Protein AF-A0A930RYH0-F1 (afdb_monomer_lite)

Secondary structure (DSSP, 8-state):
-GGGT----------HHHHHHHHHHHTSHHHHHHHHTTEEEPPPB-STTHHHHHHHHHTT-SSEEE--B--

Radius of gyration: 17.68 Å; chains: 1; bounding box: 52×32×32 Å

Structure (mmCIF, N/CA/C/O backbone):
data_AF-A0A930RYH0-F1
#
_entry.id   AF-A0A930RYH0-F1
#
loop_
_atom_site.group_PDB
_atom_site.id
_atom_site.type_symbol
_atom_site.label_atom_id
_atom_site.label_alt_id
_atom_site.label_comp_id
_atom_site.label_asym_id
_atom_site.label_entity_id
_atom_site.label_seq_id
_atom_site.pdbx_PDB_ins_code
_atom_site.Cartn_x
_atom_site.Cartn_y
_atom_site.Cartn_z
_atom_site.occupancy
_atom_site.B_iso_or_equiv
_atom_site.auth_seq_id
_atom_site.auth_comp_id
_atom_site.auth_asym_id
_atom_site.auth_atom_id
_atom_site.pdbx_PDB_model_num
ATOM 1 N N . ILE A 1 1 ? 26.075 14.940 -6.095 1.00 65.56 1 ILE A N 1
ATOM 2 C CA . ILE A 1 1 ? 25.248 14.624 -7.286 1.00 65.56 1 ILE A CA 1
ATOM 3 C C . ILE A 1 1 ? 26.017 14.984 -8.555 1.00 65.56 1 ILE A C 1
ATOM 5 O O . ILE A 1 1 ? 26.391 14.070 -9.274 1.00 65.56 1 ILE A O 1
ATOM 9 N N . LEU A 1 2 ? 26.373 16.258 -8.751 1.00 69.06 2 LEU A N 1
ATOM 10 C CA . LEU A 1 2 ? 27.043 16.754 -9.965 1.00 69.06 2 LEU A CA 1
ATOM 11 C C . LEU A 1 2 ? 28.405 16.101 -10.266 1.00 69.06 2 LEU A C 1
ATOM 13 O O . LEU A 1 2 ? 28.605 15.584 -11.355 1.00 69.06 2 LEU A O 1
ATOM 17 N N . GLU A 1 3 ? 29.312 16.023 -9.294 1.00 84.12 3 GLU A N 1
ATOM 18 C CA . GLU A 1 3 ? 30.669 15.489 -9.535 1.00 84.12 3 GLU A CA 1
ATOM 19 C C . GLU A 1 3 ? 30.737 13.955 -9.590 1.00 84.12 3 GLU A C 1
ATOM 21 O O . GLU A 1 3 ? 31.755 13.384 -9.961 1.00 84.12 3 GLU A O 1
ATOM 26 N N . LYS A 1 4 ? 29.649 13.271 -9.212 1.00 90.06 4 LYS A N 1
ATOM 27 C CA . LYS A 1 4 ? 29.577 11.802 -9.156 1.00 90.06 4 LYS A CA 1
ATOM 28 C C . LYS A 1 4 ? 28.769 11.194 -10.308 1.00 90.06 4 LYS A C 1
ATOM 30 O O . LYS A 1 4 ? 28.494 10.001 -10.270 1.00 90.06 4 LYS A O 1
ATOM 35 N N . GLY A 1 5 ? 28.334 12.006 -11.278 1.00 91.38 5 GLY A N 1
ATOM 36 C CA . GLY A 1 5 ? 27.479 11.550 -12.382 1.00 91.38 5 GLY A CA 1
ATOM 37 C C . GLY A 1 5 ? 26.127 10.988 -11.925 1.00 91.38 5 GLY A C 1
ATOM 38 O O . GLY A 1 5 ? 25.531 10.177 -12.626 1.00 91.38 5 GLY A O 1
ATOM 39 N N . LEU A 1 6 ? 25.654 11.373 -10.735 1.00 93.12 6 LEU A N 1
ATOM 40 C CA . LEU A 1 6 ? 24.390 10.873 -10.196 1.00 93.12 6 LEU A CA 1
ATOM 41 C C . LEU A 1 6 ? 23.226 11.674 -10.780 1.00 93.12 6 LEU A C 1
ATOM 43 O O . LEU A 1 6 ? 23.268 12.905 -10.801 1.00 93.12 6 LEU A O 1
ATOM 47 N N . THR A 1 7 ? 22.164 10.983 -11.183 1.00 90.31 7 THR A N 1
ATOM 48 C CA . THR A 1 7 ? 20.901 11.603 -11.596 1.00 90.31 7 THR A CA 1
ATOM 49 C C . THR A 1 7 ? 19.929 11.620 -10.427 1.00 90.31 7 THR A C 1
ATOM 51 O O . THR A 1 7 ? 19.717 10.601 -9.771 1.00 90.31 7 THR A O 1
ATOM 54 N N . TRP A 1 8 ? 19.312 12.774 -10.182 1.00 91.38 8 TRP A N 1
ATOM 55 C CA . TRP A 1 8 ? 18.220 12.901 -9.227 1.00 91.38 8 TRP A CA 1
ATOM 56 C C . TRP A 1 8 ? 16.914 13.089 -9.986 1.00 91.38 8 TRP A C 1
ATOM 58 O O . TRP A 1 8 ? 16.761 14.054 -10.732 1.00 91.38 8 TRP A O 1
ATOM 68 N N . VAL A 1 9 ? 15.985 12.155 -9.803 1.00 92.12 9 VAL A N 1
ATOM 69 C CA . VAL A 1 9 ? 14.651 12.212 -10.399 1.00 92.12 9 VAL A CA 1
ATOM 70 C C . VAL A 1 9 ? 13.627 12.384 -9.285 1.00 92.12 9 VAL A C 1
ATOM 72 O O . VAL A 1 9 ? 13.563 11.568 -8.367 1.00 92.12 9 VAL A O 1
ATOM 75 N N . GLY A 1 10 ? 12.826 13.444 -9.371 1.00 93.06 10 GLY A N 1
ATOM 76 C CA . GLY A 1 10 ? 11.586 13.552 -8.613 1.00 93.06 10 GLY A CA 1
ATOM 77 C C . GLY A 1 10 ? 10.484 12.813 -9.363 1.00 93.06 10 GLY A C 1
ATOM 78 O O . GLY A 1 10 ? 10.227 13.120 -10.524 1.00 93.06 10 GLY A O 1
ATOM 79 N N . SER A 1 11 ? 9.843 11.846 -8.714 1.00 93.06 11 SER A N 1
ATOM 80 C CA . SER A 1 11 ? 8.685 11.141 -9.262 1.00 93.06 11 SER A CA 1
ATOM 81 C C . SER A 1 11 ? 7.526 11.246 -8.279 1.00 93.06 11 SER A C 1
ATOM 83 O O . SER A 1 11 ? 7.720 11.120 -7.070 1.00 93.06 11 SER A O 1
ATOM 85 N N . SER A 1 12 ? 6.331 11.520 -8.794 1.00 94.69 12 SER A N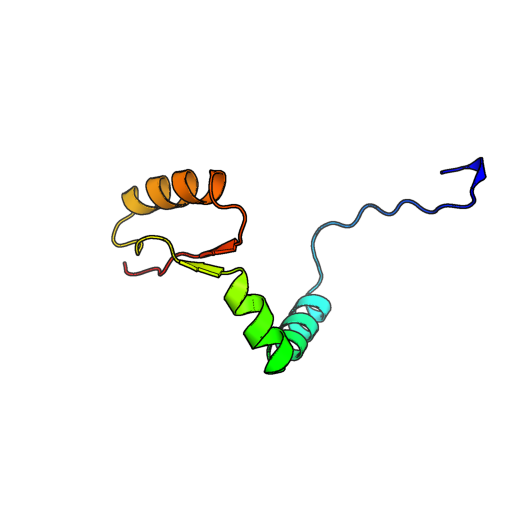 1
ATOM 86 C CA . SER A 1 12 ? 5.107 11.606 -8.005 1.00 94.69 12 SER A CA 1
ATOM 87 C C . SER A 1 12 ? 3.963 11.003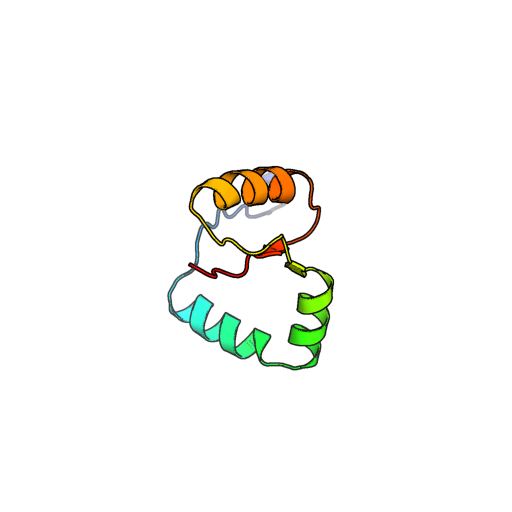 -8.797 1.00 94.69 12 SER A C 1
ATOM 89 O O . SER A 1 12 ? 3.802 11.303 -9.980 1.00 94.69 12 SER A O 1
ATOM 91 N N . ARG A 1 13 ? 3.146 10.200 -8.105 1.00 94.06 13 ARG A N 1
ATOM 92 C CA . ARG A 1 13 ? 2.039 9.424 -8.678 1.00 94.06 13 ARG A CA 1
ATOM 93 C C . ARG A 1 13 ? 2.521 8.423 -9.734 1.00 94.06 13 ARG A C 1
ATOM 95 O O . ARG A 1 13 ? 3.702 8.307 -10.048 1.00 94.06 13 ARG A O 1
ATOM 102 N N . SER A 1 14 ? 1.561 7.674 -10.247 1.00 96.50 14 SER A N 1
ATOM 103 C CA . SER A 1 14 ? 1.763 6.686 -11.294 1.00 96.50 14 SER A CA 1
ATOM 104 C C . SER A 1 14 ? 0.592 6.773 -12.268 1.00 96.50 14 SER A C 1
ATOM 106 O O . SER A 1 14 ? -0.494 7.247 -11.911 1.00 96.50 14 SER A O 1
ATOM 108 N N . GLY A 1 15 ? 0.828 6.386 -13.514 1.00 97.81 15 GLY A N 1
ATOM 109 C CA . GLY A 1 15 ? -0.195 6.322 -14.544 1.00 97.81 15 GLY A CA 1
ATOM 110 C C . GLY A 1 15 ? -1.025 5.047 -14.434 1.00 97.81 15 GLY A C 1
ATOM 111 O O . GLY A 1 15 ? -0.701 4.121 -13.699 1.00 97.81 15 GLY A O 1
ATOM 112 N N . ARG A 1 16 ? -2.098 4.972 -15.225 1.00 98.12 16 ARG A N 1
ATOM 113 C CA . ARG A 1 16 ? -2.976 3.793 -15.297 1.00 98.12 16 ARG A CA 1
ATOM 114 C C . ARG A 1 16 ? -2.204 2.483 -15.499 1.00 98.12 16 ARG A C 1
ATOM 116 O O . ARG A 1 16 ? -2.479 1.514 -14.804 1.00 98.12 16 ARG A O 1
ATOM 123 N N . LYS A 1 17 ? -1.256 2.473 -16.439 1.00 98.31 17 LYS A N 1
ATOM 124 C CA . LYS A 1 17 ? -0.460 1.286 -16.774 1.00 98.31 17 LYS A CA 1
ATOM 125 C C . LYS A 1 17 ? 0.306 0.761 -15.556 1.00 98.31 17 LYS A C 1
ATOM 127 O O . LYS A 1 17 ? 0.265 -0.430 -15.284 1.00 98.31 17 LYS A O 1
ATOM 132 N N . ASP A 1 18 ? 0.914 1.660 -14.788 1.00 98.19 18 ASP A N 1
ATOM 133 C CA . ASP A 1 18 ? 1.650 1.298 -13.576 1.00 98.19 18 ASP A CA 1
ATOM 134 C C . ASP A 1 18 ? 0.727 0.646 -12.528 1.00 98.19 18 ASP A C 1
ATOM 136 O O . ASP A 1 18 ? 1.126 -0.294 -11.848 1.00 98.19 18 ASP A O 1
ATOM 140 N N . PHE A 1 19 ? -0.529 1.104 -12.409 1.00 98.06 19 PHE A N 1
ATOM 141 C CA . PHE A 1 19 ? -1.519 0.473 -11.525 1.00 98.06 19 PHE A CA 1
ATOM 142 C C . PHE A 1 19 ? -1.938 -0.918 -12.013 1.00 98.06 19 PHE A C 1
ATOM 144 O O . PHE A 1 19 ? -2.056 -1.833 -11.200 1.00 98.06 19 PHE A O 1
ATOM 151 N N . GLU A 1 20 ? -2.163 -1.088 -13.317 1.00 98.50 20 GLU A N 1
ATOM 152 C CA . GLU A 1 20 ? -2.497 -2.391 -13.910 1.00 98.50 20 GLU A CA 1
ATOM 153 C C . GLU A 1 20 ? -1.366 -3.404 -13.672 1.00 98.50 20 GLU A C 1
ATOM 155 O O . GLU A 1 20 ? -1.617 -4.528 -13.233 1.00 98.50 20 GLU A O 1
ATOM 160 N N . GLU A 1 21 ? -0.117 -2.981 -13.870 1.00 98.50 21 GLU A N 1
ATOM 161 C CA . GLU A 1 21 ? 1.075 -3.787 -13.594 1.00 98.50 21 GLU A CA 1
ATOM 162 C C . GLU A 1 21 ? 1.240 -4.080 -12.097 1.00 98.50 21 GLU A C 1
ATOM 164 O O . GLU A 1 21 ? 1.537 -5.215 -11.723 1.00 98.50 21 GLU A O 1
ATOM 169 N N . ALA A 1 22 ? 0.985 -3.103 -11.221 1.00 97.94 22 ALA A N 1
ATOM 170 C CA . ALA A 1 22 ? 1.036 -3.307 -9.776 1.00 97.94 22 ALA A CA 1
ATOM 171 C C . ALA A 1 22 ? 0.022 -4.364 -9.313 1.00 97.94 22 ALA A C 1
ATOM 173 O O . ALA A 1 22 ? 0.372 -5.236 -8.521 1.00 97.94 22 ALA A O 1
ATOM 174 N N . VAL A 1 23 ? -1.215 -4.335 -9.822 1.00 97.94 23 VAL A N 1
ATOM 175 C CA . VAL A 1 23 ? -2.232 -5.353 -9.501 1.00 97.94 23 VAL A CA 1
ATOM 176 C C . VAL A 1 23 ? -1.781 -6.741 -9.955 1.00 97.94 23 VAL A C 1
ATOM 178 O O . VAL A 1 23 ? -1.875 -7.692 -9.179 1.00 97.94 23 VAL A O 1
ATOM 181 N N . GLN A 1 24 ? -1.248 -6.862 -11.174 1.00 98.25 24 GLN A N 1
ATOM 182 C CA . GLN A 1 24 ? -0.717 -8.132 -11.682 1.00 98.25 24 GLN A CA 1
ATOM 183 C C . GLN A 1 24 ? 0.447 -8.647 -10.828 1.00 98.25 24 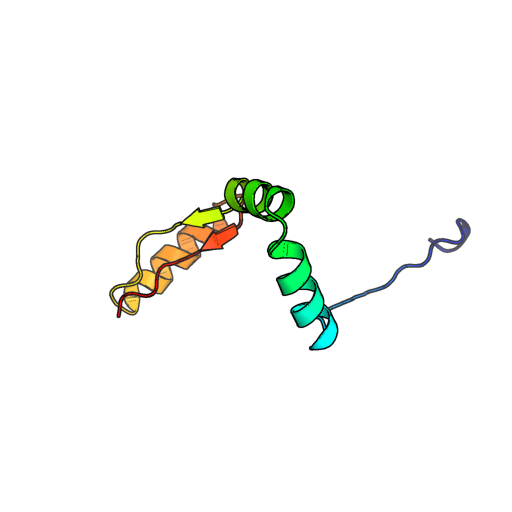GLN A C 1
ATOM 185 O O . GLN A 1 2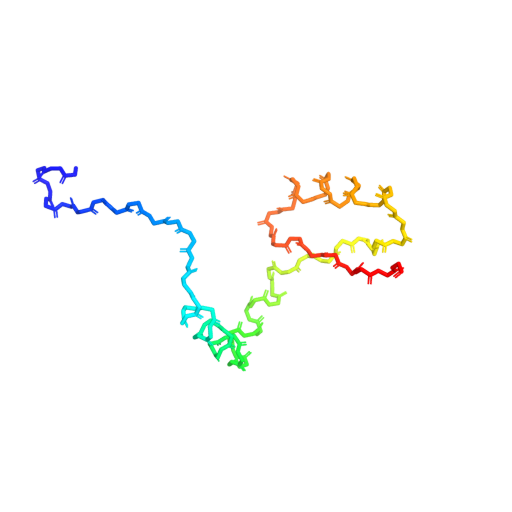4 ? 0.494 -9.830 -10.499 1.00 98.25 24 GLN A O 1
ATOM 190 N N . PHE A 1 25 ? 1.359 -7.764 -10.423 1.00 98.12 25 PHE A N 1
ATOM 191 C CA . PHE A 1 25 ? 2.491 -8.111 -9.568 1.00 98.12 25 PHE A CA 1
ATOM 192 C C . PHE A 1 25 ? 2.052 -8.572 -8.172 1.00 98.12 25 PHE A C 1
ATOM 194 O O . PHE A 1 25 ? 2.559 -9.566 -7.656 1.00 98.12 25 PHE A O 1
ATOM 201 N N . MET A 1 26 ? 1.077 -7.886 -7.570 1.00 97.50 26 MET A N 1
ATOM 202 C CA . MET A 1 26 ? 0.544 -8.230 -6.248 1.00 97.50 26 MET A CA 1
ATOM 203 C C . MET A 1 26 ? -0.263 -9.535 -6.229 1.00 97.50 26 MET A C 1
ATOM 205 O O . MET A 1 26 ? -0.482 -10.081 -5.149 1.00 97.50 26 MET A O 1
ATOM 209 N N . ALA A 1 27 ? -0.689 -10.045 -7.389 1.00 97.19 27 ALA A N 1
ATOM 210 C CA . ALA A 1 27 ? -1.376 -11.330 -7.499 1.00 97.19 27 ALA A CA 1
ATOM 211 C C . ALA A 1 27 ? -0.435 -12.541 -7.325 1.00 97.19 27 ALA A C 1
ATOM 213 O O . ALA A 1 27 ? -0.910 -13.646 -7.056 1.00 97.19 27 ALA A O 1
ATOM 214 N N . ASP A 1 28 ? 0.887 -12.361 -7.448 1.00 98.38 28 ASP A N 1
ATOM 215 C CA . ASP A 1 28 ? 1.856 -13.409 -7.115 1.00 98.38 28 ASP A CA 1
ATOM 216 C C . ASP A 1 28 ? 1.777 -13.745 -5.618 1.00 98.38 28 ASP A C 1
ATOM 218 O O . ASP A 1 28 ? 1.885 -12.872 -4.755 1.00 98.38 28 ASP A O 1
ATOM 222 N N . SER A 1 29 ? 1.624 -15.028 -5.287 1.00 97.81 29 SER A N 1
ATOM 223 C CA . SER A 1 29 ? 1.384 -15.467 -3.908 1.00 97.81 29 SER A CA 1
ATOM 224 C C . SER A 1 29 ? 2.535 -15.152 -2.948 1.00 97.81 29 SER A C 1
ATOM 226 O O . SER A 1 29 ? 2.291 -14.899 -1.767 1.00 97.81 29 SER A O 1
ATOM 228 N N . LYS A 1 30 ? 3.786 -15.115 -3.425 1.00 98.06 30 LYS A N 1
ATOM 229 C CA . LYS A 1 30 ? 4.949 -14.754 -2.600 1.00 98.06 30 LYS A CA 1
ATOM 230 C C . LYS A 1 30 ? 4.984 -13.254 -2.337 1.00 98.06 30 LYS A C 1
ATOM 232 O O . LYS A 1 30 ? 5.390 -12.841 -1.251 1.00 98.06 30 LYS A O 1
ATOM 237 N N . VAL A 1 31 ? 4.591 -12.444 -3.319 1.00 97.81 31 VAL A N 1
ATOM 238 C CA . VAL A 1 31 ? 4.456 -10.989 -3.158 1.00 97.81 31 VAL A CA 1
ATOM 239 C C . VAL A 1 31 ? 3.308 -10.683 -2.203 1.00 97.81 31 VAL A C 1
ATOM 241 O O . VAL A 1 31 ? 3.516 -9.988 -1.210 1.00 97.81 31 VAL A O 1
ATOM 244 N N . HIS A 1 32 ? 2.139 -11.276 -2.439 1.00 96.94 32 HIS A N 1
ATOM 245 C CA . HIS A 1 32 ? 0.960 -11.131 -1.592 1.00 96.94 32 HIS A CA 1
ATOM 246 C C . HIS A 1 32 ? 1.258 -11.489 -0.128 1.00 96.94 32 HIS A C 1
ATOM 248 O O . HIS A 1 32 ? 0.986 -10.699 0.774 1.00 96.94 32 HIS A O 1
ATOM 254 N N . ALA A 1 33 ? 1.913 -12.632 0.115 1.00 97.56 33 ALA A N 1
ATOM 255 C CA . ALA A 1 33 ? 2.289 -13.057 1.463 1.00 97.56 33 ALA A CA 1
ATOM 256 C C . ALA A 1 33 ? 3.216 -12.057 2.172 1.00 97.56 33 ALA A C 1
ATOM 258 O O . ALA A 1 33 ? 3.087 -11.857 3.376 1.00 97.56 33 ALA A O 1
ATOM 259 N N . ARG A 1 34 ? 4.132 -11.405 1.443 1.00 96.88 34 ARG A N 1
ATOM 260 C CA . ARG A 1 34 ? 5.006 -10.365 2.008 1.00 96.88 34 ARG A CA 1
ATOM 261 C C . ARG A 1 34 ? 4.255 -9.078 2.318 1.00 96.88 34 ARG A C 1
ATOM 263 O O . ARG A 1 34 ? 4.521 -8.479 3.352 1.00 96.88 34 ARG A O 1
ATOM 270 N N . LEU A 1 35 ? 3.332 -8.663 1.450 1.00 96.31 35 LEU A N 1
ATOM 271 C CA . LEU A 1 35 ? 2.514 -7.472 1.682 1.00 96.31 35 LEU A CA 1
ATOM 272 C C . LEU A 1 35 ? 1.625 -7.637 2.917 1.00 96.31 35 LEU A C 1
ATOM 274 O O . LEU A 1 35 ? 1.522 -6.707 3.707 1.00 96.31 35 LEU A O 1
ATOM 278 N N . ASN A 1 36 ? 1.085 -8.833 3.157 1.00 95.56 36 ASN A N 1
ATOM 279 C CA . ASN A 1 36 ? 0.289 -9.108 4.357 1.00 95.56 36 ASN A CA 1
ATOM 280 C C . ASN A 1 36 ? 1.065 -8.913 5.673 1.00 95.56 36 ASN A C 1
ATOM 282 O O . ASN A 1 36 ? 0.447 -8.653 6.698 1.00 95.56 36 ASN A O 1
ATOM 286 N N . LEU A 1 37 ? 2.403 -8.985 5.665 1.00 96.38 37 LEU A N 1
ATOM 287 C CA . LEU A 1 37 ? 3.221 -8.741 6.864 1.00 96.38 37 LEU A CA 1
ATOM 288 C C . LEU A 1 37 ? 3.296 -7.261 7.261 1.00 96.38 37 LEU A C 1
ATOM 290 O O . LEU A 1 37 ? 3.737 -6.955 8.365 1.00 96.38 37 LEU A O 1
ATOM 294 N N . ILE A 1 38 ? 2.922 -6.352 6.359 1.00 96.56 38 ILE A N 1
ATOM 295 C CA . ILE A 1 38 ? 2.996 -4.900 6.565 1.00 96.56 38 ILE A CA 1
ATOM 296 C C . ILE A 1 38 ? 1.615 -4.240 6.522 1.00 96.56 38 ILE A C 1
ATOM 298 O O . ILE A 1 38 ? 1.530 -3.022 6.364 1.00 96.56 38 ILE A O 1
ATOM 302 N N . ILE A 1 39 ? 0.545 -5.028 6.626 1.00 96.69 39 ILE A N 1
ATOM 303 C CA . ILE A 1 39 ? -0.822 -4.528 6.749 1.00 96.69 39 ILE A CA 1
ATOM 304 C C . ILE A 1 39 ? -1.201 -4.556 8.225 1.00 96.69 39 ILE A C 1
ATOM 306 O O . ILE A 1 39 ? -1.120 -5.592 8.881 1.00 96.69 39 ILE A O 1
ATOM 310 N N . PHE A 1 40 ? -1.634 -3.409 8.725 1.00 96.38 40 PHE A N 1
ATOM 311 C CA . PHE A 1 40 ? -2.248 -3.264 10.031 1.00 96.38 40 PHE A CA 1
ATOM 312 C C . PHE A 1 40 ? -3.710 -2.861 9.823 1.00 96.38 40 PHE A C 1
ATOM 314 O O . PHE A 1 40 ? -3.988 -1.833 9.205 1.00 96.38 40 PHE A O 1
ATOM 321 N N . GLU A 1 41 ? -4.646 -3.684 10.284 1.00 95.62 41 GLU A N 1
ATOM 322 C CA . GLU A 1 41 ? -6.077 -3.394 10.187 1.00 95.62 41 GLU A CA 1
ATOM 323 C C . GLU A 1 41 ? -6.535 -2.650 11.445 1.00 95.62 41 GLU A C 1
ATOM 325 O O . GLU A 1 41 ? -6.465 -3.185 12.549 1.00 95.62 41 GLU A O 1
ATOM 330 N N . SER A 1 42 ? -6.973 -1.405 11.258 1.00 95.94 42 SER A N 1
ATOM 331 C CA . SER A 1 42 ? -7.569 -0.572 12.305 1.00 95.94 42 SER A CA 1
ATOM 332 C C . SER A 1 42 ? -8.994 -1.035 12.623 1.00 95.94 42 SER A C 1
ATOM 334 O O . SER A 1 42 ? -9.587 -1.842 11.900 1.00 95.94 42 SER A O 1
ATOM 336 N N . ASN A 1 43 ? -9.577 -0.481 13.687 1.00 95.25 43 ASN A N 1
ATOM 337 C CA . ASN A 1 43 ? -10.989 -0.677 13.992 1.00 95.25 43 ASN A CA 1
ATOM 338 C C . ASN A 1 43 ? -11.872 -0.312 12.775 1.00 95.25 43 ASN A C 1
ATOM 340 O O . ASN A 1 43 ? -11.590 0.676 12.087 1.00 95.25 43 ASN A O 1
ATOM 344 N N . PRO A 1 44 ? -12.939 -1.085 12.489 1.00 96.31 44 PRO A N 1
ATOM 345 C CA . PRO A 1 44 ? -13.853 -0.776 11.396 1.00 96.31 44 PRO A CA 1
ATOM 346 C C . PRO A 1 44 ? -14.450 0.624 11.531 1.00 96.31 44 PRO A C 1
ATOM 348 O O . PRO A 1 44 ? -14.758 1.078 12.631 1.00 96.31 44 PRO A O 1
ATOM 351 N N . ILE A 1 45 ? -14.663 1.277 10.395 1.00 97.44 45 ILE A N 1
ATOM 352 C CA . ILE A 1 45 ? -15.363 2.555 10.328 1.00 97.44 45 ILE A CA 1
ATOM 353 C C . ILE A 1 45 ? -16.858 2.243 10.246 1.00 97.44 45 ILE A C 1
ATOM 355 O O . ILE A 1 45 ? -17.327 1.809 9.195 1.00 97.44 45 ILE A O 1
ATOM 359 N N . GLN A 1 46 ? -17.580 2.439 11.349 1.00 97.25 46 GLN A N 1
ATOM 360 C CA . GLN A 1 46 ? -19.027 2.206 11.465 1.00 97.25 46 GLN A CA 1
ATOM 361 C C . GLN A 1 46 ? -19.821 3.516 11.409 1.00 97.25 46 GLN A C 1
ATOM 363 O O . GLN A 1 46 ? -21.002 3.539 11.068 1.00 97.25 46 GLN A O 1
ATOM 368 N N . GLU A 1 47 ? -19.169 4.634 11.715 1.00 96.12 47 GLU A N 1
ATOM 369 C CA . GLU A 1 47 ? -19.707 5.973 11.533 1.00 96.12 47 GLU A CA 1
ATOM 370 C C . GLU A 1 47 ? -18.593 6.978 11.203 1.00 96.12 47 GLU A C 1
ATOM 372 O O . GLU A 1 47 ? -17.401 6.725 11.374 1.00 96.12 47 GLU A O 1
ATOM 377 N N . MET A 1 48 ? -18.972 8.177 10.755 1.00 94.06 48 MET A N 1
ATOM 378 C CA . MET A 1 48 ? -18.008 9.202 10.324 1.00 94.06 48 MET A CA 1
ATOM 379 C C . MET A 1 48 ? -16.983 9.588 11.400 1.00 94.06 48 MET A C 1
ATOM 381 O O . MET A 1 48 ? -15.889 10.037 11.063 1.00 94.06 48 MET A O 1
ATOM 385 N N . LYS A 1 49 ? -17.313 9.427 12.688 1.00 95.00 49 LYS A N 1
ATOM 386 C CA . LYS A 1 49 ? -16.396 9.768 13.781 1.00 95.00 49 LYS A CA 1
ATOM 387 C C . LYS A 1 49 ? -15.218 8.792 13.896 1.00 95.00 49 LYS A C 1
ATOM 389 O O . LYS A 1 49 ? -14.156 9.190 14.368 1.00 95.00 49 LYS A O 1
ATOM 394 N N . ASP A 1 50 ? -15.368 7.555 13.427 1.00 96.50 50 ASP A N 1
ATOM 395 C CA . ASP A 1 50 ? -14.326 6.524 13.529 1.00 96.50 50 ASP A CA 1
ATOM 396 C C . ASP A 1 50 ? -13.138 6.829 12.607 1.00 96.50 50 ASP A C 1
ATOM 398 O O . ASP A 1 50 ? -12.002 6.452 12.888 1.00 96.50 50 ASP A O 1
ATOM 402 N N . ILE A 1 51 ? -13.373 7.618 11.553 1.00 96.19 51 ILE A N 1
ATOM 403 C CA . ILE A 1 51 ? -12.334 8.114 10.643 1.00 96.19 51 ILE A CA 1
ATOM 404 C C . ILE A 1 51 ? -11.257 8.892 11.413 1.00 96.19 51 ILE A C 1
ATOM 406 O O . ILE A 1 51 ? -10.072 8.786 11.098 1.00 96.19 51 ILE A O 1
ATOM 410 N N . TYR A 1 52 ? -11.644 9.665 12.435 1.00 96.56 52 TYR A N 1
ATOM 411 C CA . TYR A 1 52 ? -10.677 10.403 13.248 1.00 96.56 52 TYR A CA 1
ATOM 412 C C . TYR A 1 52 ? -9.763 9.450 14.018 1.00 96.56 52 TYR A C 1
ATOM 414 O O . TYR A 1 52 ? -8.556 9.667 14.060 1.00 96.56 52 TYR A O 1
ATOM 422 N N . HIS A 1 53 ? -10.319 8.373 14.577 1.00 94.38 53 HIS A N 1
ATOM 423 C CA . HIS A 1 53 ? -9.535 7.365 15.284 1.00 94.38 53 HIS A CA 1
ATOM 424 C C . HIS A 1 53 ? -8.558 6.646 14.344 1.00 94.38 53 HIS A C 1
ATOM 426 O O . HIS A 1 53 ? -7.380 6.535 14.679 1.00 94.38 53 HIS A O 1
ATOM 432 N N . PHE A 1 54 ? -9.010 6.270 13.142 1.00 96.69 54 PHE A N 1
ATOM 433 C CA . PHE A 1 54 ? -8.157 5.679 12.108 1.00 96.69 54 PHE A CA 1
ATOM 434 C C . PHE A 1 54 ? -6.924 6.546 11.799 1.00 96.69 54 PHE A C 1
ATOM 436 O O . PHE A 1 54 ? -5.804 6.043 11.766 1.00 96.69 54 PHE A O 1
ATOM 443 N N . PHE A 1 55 ? -7.101 7.859 11.612 1.00 96.69 55 PHE A N 1
ATOM 444 C CA . PHE A 1 55 ? -5.975 8.756 11.324 1.00 96.69 55 PHE A CA 1
ATOM 445 C C . PHE A 1 55 ? -5.052 8.991 12.527 1.00 96.69 55 PHE A C 1
ATOM 447 O O . PHE A 1 55 ? -3.859 9.231 12.337 1.00 96.69 55 PHE A O 1
ATOM 454 N N . GLU A 1 56 ? -5.562 8.936 13.759 1.00 96.12 56 GLU A N 1
ATOM 455 C CA . GLU A 1 56 ? -4.708 8.975 14.953 1.00 96.12 56 GLU A CA 1
ATOM 456 C C . GLU A 1 56 ? -3.828 7.724 15.061 1.00 96.12 56 GLU A C 1
ATOM 458 O O . GLU A 1 56 ? -2.645 7.831 15.384 1.00 96.12 56 GLU A O 1
ATOM 463 N N . GLU A 1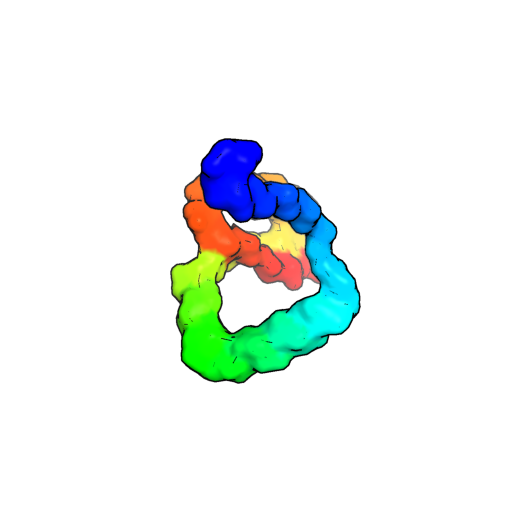 57 ? -4.377 6.558 14.724 1.00 95.38 57 GLU A N 1
ATOM 464 C CA . GLU A 1 57 ? -3.661 5.283 14.730 1.00 95.38 57 GLU A CA 1
ATOM 465 C C . GLU A 1 57 ? -2.653 5.159 13.573 1.00 95.38 57 GLU A C 1
ATOM 467 O O . GLU A 1 57 ? -1.522 4.706 13.782 1.00 95.38 57 GLU A O 1
ATOM 472 N N . ASP A 1 58 ? -2.999 5.644 12.374 1.00 96.75 58 ASP A N 1
ATOM 473 C CA . ASP A 1 58 ? -2.113 5.621 11.199 1.00 96.75 58 ASP A CA 1
ATOM 474 C C . ASP A 1 58 ? -0.823 6.420 11.415 1.00 96.75 58 ASP A C 1
ATOM 476 O O . ASP A 1 58 ? 0.245 6.013 10.967 1.00 96.75 58 ASP A O 1
ATOM 480 N N . LYS A 1 59 ? -0.881 7.511 12.190 1.00 96.44 59 LYS A N 1
ATOM 481 C CA . LYS A 1 59 ? 0.314 8.298 12.544 1.00 96.44 59 LYS A CA 1
ATOM 482 C C . LYS A 1 59 ? 1.330 7.523 13.382 1.00 96.44 59 LYS A C 1
ATOM 484 O O . LYS A 1 59 ? 2.512 7.865 13.363 1.00 96.44 59 LYS A O 1
ATOM 489 N N . LEU A 1 60 ? 0.871 6.554 14.170 1.00 95.75 60 LEU A N 1
ATOM 490 C CA . LEU A 1 60 ? 1.700 5.803 15.116 1.00 95.75 60 LEU A CA 1
ATOM 491 C C . LEU A 1 60 ? 2.126 4.444 14.558 1.00 95.75 60 LEU A C 1
ATOM 493 O O . LEU A 1 60 ? 3.105 3.860 15.025 1.00 95.75 60 LEU A O 1
ATOM 497 N N . THR A 1 61 ? 1.403 3.948 13.560 1.00 94.62 61 THR A N 1
ATOM 498 C CA . THR A 1 61 ? 1.647 2.645 12.955 1.00 94.62 61 THR A CA 1
ATOM 499 C C . THR A 1 61 ? 2.849 2.720 12.002 1.00 94.62 61 THR A C 1
ATOM 501 O O . THR A 1 61 ? 2.837 3.493 11.049 1.00 94.62 61 THR A O 1
ATOM 504 N N . PRO A 1 62 ? 3.907 1.906 12.197 1.00 94.44 62 PRO A N 1
ATOM 505 C CA . PRO A 1 62 ? 5.086 1.912 11.319 1.00 94.44 62 PRO A CA 1
ATOM 506 C C . PRO A 1 62 ? 4.842 1.215 9.966 1.00 94.44 62 PRO A C 1
ATOM 508 O O . PRO A 1 62 ? 5.742 1.137 9.128 1.00 94.44 62 PRO A O 1
ATOM 511 N N . PHE A 1 63 ? 3.642 0.672 9.772 1.00 95.44 63 PHE A N 1
ATOM 512 C CA . PHE A 1 63 ? 3.208 -0.134 8.637 1.00 95.44 63 PHE A CA 1
ATOM 513 C C . PHE A 1 63 ? 1.995 0.495 7.947 1.00 95.44 63 PHE A C 1
ATOM 515 O O . PHE A 1 63 ? 1.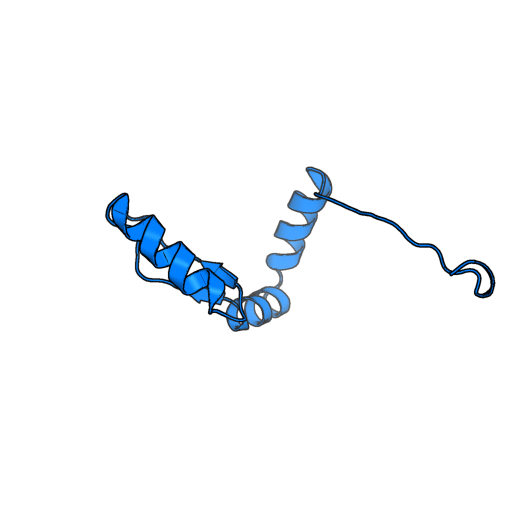530 1.566 8.328 1.00 95.44 63 PHE A O 1
ATOM 522 N N . LYS A 1 64 ? 1.474 -0.159 6.905 1.00 96.19 64 LYS A N 1
ATOM 523 C CA . LYS A 1 64 ? 0.302 0.341 6.196 1.00 96.19 64 LYS A CA 1
ATOM 524 C C . LYS A 1 64 ? -0.961 0.081 7.016 1.00 96.19 64 LYS A C 1
ATOM 526 O O . LYS A 1 64 ? -1.425 -1.055 7.078 1.00 96.19 64 LYS A O 1
ATOM 531 N N . THR A 1 65 ? -1.557 1.140 7.550 1.00 97.38 65 THR A N 1
ATOM 532 C CA . THR A 1 65 ? -2.887 1.085 8.168 1.00 97.38 65 THR A CA 1
ATOM 533 C C . THR A 1 65 ? -3.958 0.964 7.085 1.00 97.38 65 THR A C 1
ATOM 535 O O . THR A 1 65 ? -3.953 1.703 6.088 1.00 97.38 65 THR A O 1
ATOM 538 N N . VAL A 1 66 ? -4.878 0.022 7.264 1.00 96.94 66 VAL A N 1
ATOM 539 C CA . VAL A 1 66 ? -6.080 -0.158 6.444 1.00 96.94 66 VAL A CA 1
ATOM 540 C C . VAL A 1 66 ? -7.305 -0.145 7.348 1.00 96.94 66 VAL A C 1
ATOM 542 O O . VAL A 1 66 ? -7.231 -0.558 8.501 1.00 96.94 66 VAL A O 1
ATOM 545 N N . ALA A 1 67 ? -8.428 0.343 6.831 1.00 95.88 67 ALA A N 1
ATOM 546 C CA . ALA A 1 67 ? -9.699 0.329 7.539 1.00 95.88 67 ALA A CA 1
ATOM 547 C C . ALA A 1 67 ? -10.731 -0.444 6.731 1.00 95.88 67 ALA A C 1
ATOM 549 O O . ALA A 1 67 ? -10.842 -0.270 5.512 1.00 95.88 67 ALA A O 1
ATOM 550 N N . LYS A 1 68 ? -11.524 -1.252 7.430 1.00 96.88 68 LYS A N 1
ATOM 551 C CA . LYS A 1 68 ? -12.753 -1.805 6.880 1.00 96.88 68 LYS A CA 1
ATOM 552 C C . LYS A 1 68 ? -13.835 -0.726 6.923 1.00 96.88 68 LYS A C 1
ATOM 554 O O . LYS A 1 68 ? -14.161 -0.222 7.994 1.00 96.88 68 LYS A O 1
ATOM 559 N N . TRP A 1 69 ? -14.385 -0.378 5.764 1.00 94.94 69 TRP A N 1
ATOM 560 C CA . TRP A 1 69 ? -15.538 0.517 5.670 1.00 94.94 69 TRP A CA 1
ATOM 561 C C . TRP A 1 69 ? -16.822 -0.291 5.882 1.00 94.94 69 TRP A C 1
ATOM 563 O O . TRP A 1 69 ? -17.108 -1.181 5.083 1.00 94.94 69 TRP A O 1
ATOM 573 N N . ASP A 1 70 ? -17.549 -0.018 6.965 1.00 94.31 70 ASP A N 1
ATOM 574 C CA . ASP A 1 70 ? -18.715 -0.792 7.421 1.00 94.31 70 ASP A CA 1
ATOM 575 C C . ASP A 1 70 ? -19.878 0.145 7.810 1.00 94.31 70 ASP A C 1
ATOM 577 O O . ASP A 1 70 ? -20.512 -0.018 8.853 1.00 94.31 70 ASP A O 1
ATOM 581 N N . ILE A 1 71 ? -20.094 1.168 6.971 1.00 85.06 71 ILE A N 1
ATOM 582 C CA . ILE A 1 71 ? -21.223 2.116 7.016 1.00 85.06 71 ILE A CA 1
ATOM 583 C C . ILE A 1 71 ? -22.284 1.696 5.999 1.00 85.06 71 ILE A C 1
ATOM 585 O O . ILE A 1 71 ? -21.887 1.408 4.843 1.00 85.06 71 ILE A O 1
#

Sequence (71 aa):
ILEKGLTWVGSSRSGRKDFEEAVQFMADSKVHARLNLIIFESNPIQEMKDIYHFFEEDKLTPFKTVAKWDI

pLDDT: mean 94.88, std 5.42, range [65.56, 98.5]

Foldseek 3Di:
DVVVPDDDDDDDDDDPVVVVVVVVVCPPPVNVVVLVVQEDEDEAPQDPVVVVVQVVVCVVRPGDYDHHHND